Protein AF-A0A822G1I4-F1 (afdb_monomer_lite)

InterPro domains:
  IPR005162 Retrotransposon-derived protein PEG10, N-terminal capsid-like domain [PF03732] (2-55)

pLDDT: mean 82.33, std 12.37, range [54.09, 96.62]

Structure (mmCIF, N/CA/C/O backbone):
data_AF-A0A822G1I4-F1
#
_entry.id   AF-A0A822G1I4-F1
#
loop_
_atom_site.group_PDB
_atom_site.id
_atom_site.type_symbol
_atom_site.label_atom_id
_atom_site.label_alt_id
_atom_site.label_comp_id
_atom_site.label_asym_id
_atom_site.label_entity_id
_atom_site.label_seq_id
_atom_site.pdbx_PDB_ins_code
_atom_site.Cartn_x
_atom_site.Cartn_y
_atom_site.Cartn_z
_atom_site.occupancy
_atom_site.B_iso_or_equiv
_atom_site.auth_seq_id
_atom_site.auth_comp_id
_atom_site.auth_asym_id
_atom_site.auth_atom_id
_atom_site.pdbx_PDB_model_num
ATOM 1 N N . MET A 1 1 ? -0.628 6.271 33.683 1.00 54.72 1 MET A N 1
ATOM 2 C CA . MET A 1 1 ? -0.676 4.821 33.965 1.00 54.72 1 MET A CA 1
ATOM 3 C C . MET A 1 1 ? -1.953 4.310 33.315 1.00 54.72 1 MET A C 1
ATOM 5 O O . MET A 1 1 ? -2.980 4.934 33.535 1.00 54.72 1 MET A O 1
ATOM 9 N N . PHE A 1 2 ? -1.899 3.319 32.421 1.00 62.22 2 PHE A N 1
ATOM 10 C CA . PHE A 1 2 ? -3.116 2.823 31.764 1.00 62.22 2 PHE A CA 1
ATOM 11 C C . PHE A 1 2 ? -3.845 1.890 32.736 1.00 62.22 2 PHE A C 1
ATOM 13 O O . PHE A 1 2 ? -3.256 0.912 33.185 1.00 62.22 2 PHE A O 1
ATOM 20 N N . GLU A 1 3 ? -5.096 2.198 33.072 1.00 76.19 3 GLU A N 1
ATOM 21 C CA . GLU A 1 3 ? -5.866 1.469 34.098 1.00 76.19 3 GLU A CA 1
ATOM 22 C C . GLU A 1 3 ? -6.330 0.077 33.640 1.00 76.19 3 GLU A C 1
ATOM 24 O O . GLU A 1 3 ? -6.723 -0.758 34.448 1.00 76.19 3 GLU A O 1
ATOM 29 N N . SER A 1 4 ? -6.267 -0.200 32.336 1.00 85.25 4 SER A N 1
ATOM 30 C CA . SER A 1 4 ? -6.603 -1.503 31.766 1.00 85.25 4 SER A CA 1
ATOM 31 C C . SER A 1 4 ? -5.833 -1.767 30.474 1.00 85.25 4 SER A C 1
ATOM 33 O O . SER A 1 4 ? -5.499 -0.849 29.718 1.00 85.25 4 SE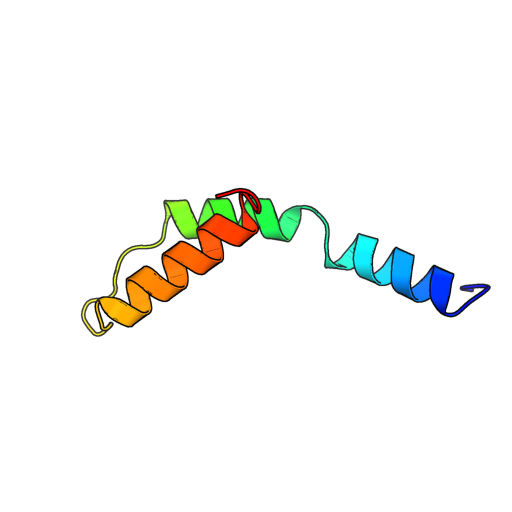R A O 1
ATOM 35 N N . TRP A 1 5 ? -5.601 -3.049 30.181 1.00 79.81 5 TRP A N 1
ATOM 36 C CA . TRP A 1 5 ? -4.996 -3.488 28.920 1.00 79.81 5 TRP A CA 1
ATOM 37 C C . TRP A 1 5 ? -5.819 -3.056 27.698 1.00 79.81 5 TRP A C 1
ATOM 39 O O . TRP A 1 5 ? -5.264 -2.663 26.673 1.00 79.81 5 TRP A O 1
ATOM 49 N N . SER A 1 6 ? -7.148 -3.054 27.819 1.00 85.25 6 SER A N 1
ATOM 50 C CA . SER A 1 6 ? -8.067 -2.536 26.801 1.00 85.25 6 SER A CA 1
ATOM 51 C C . SER A 1 6 ? -7.876 -1.040 26.545 1.00 85.25 6 SER A C 1
ATOM 53 O O . SER A 1 6 ? -7.827 -0.633 25.386 1.00 85.25 6 SER A O 1
ATOM 55 N N . GLY A 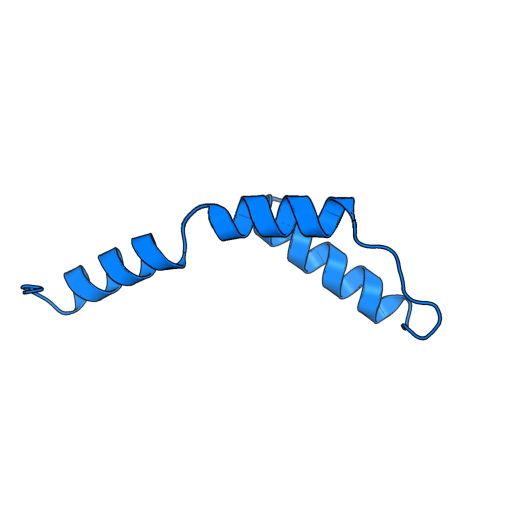1 7 ? -7.705 -0.231 27.598 1.00 83.50 7 GLY A N 1
ATOM 56 C CA . GLY A 1 7 ? -7.441 1.206 27.476 1.00 83.50 7 GLY A CA 1
ATOM 57 C C . GLY A 1 7 ? -6.095 1.493 26.810 1.00 83.50 7 GLY A C 1
ATOM 58 O O . GLY A 1 7 ? -6.026 2.291 25.878 1.00 83.50 7 GLY A O 1
ATOM 59 N N . PHE A 1 8 ? -5.047 0.760 27.203 1.00 85.88 8 PHE A N 1
ATOM 60 C CA . PHE A 1 8 ? -3.750 0.811 26.523 1.00 85.88 8 PHE A CA 1
ATOM 61 C C . PHE A 1 8 ? -3.874 0.454 25.040 1.00 85.88 8 PHE A C 1
ATOM 63 O O . PHE A 1 8 ? -3.394 1.197 24.192 1.00 85.88 8 PHE A O 1
ATOM 70 N N . LYS A 1 9 ? -4.553 -0.649 24.708 1.00 82.75 9 LYS A N 1
ATOM 71 C CA . LYS A 1 9 ? -4.693 -1.118 23.324 1.00 82.75 9 LYS A CA 1
ATOM 72 C C . LYS A 1 9 ? -5.463 -0.124 22.454 1.00 82.75 9 LYS A C 1
ATOM 74 O O . LYS A 1 9 ? -5.052 0.132 21.327 1.00 82.75 9 LYS A O 1
ATOM 79 N N . ALA A 1 10 ? -6.538 0.464 22.976 1.00 78.88 10 ALA A N 1
ATOM 80 C CA . ALA A 1 10 ? -7.303 1.494 22.279 1.00 78.88 10 ALA A CA 1
ATOM 81 C C . ALA A 1 10 ? -6.466 2.757 22.038 1.00 78.88 10 ALA A C 1
ATOM 83 O O . ALA A 1 10 ? -6.470 3.293 20.935 1.00 78.88 10 ALA A O 1
ATOM 84 N N . GLN A 1 11 ? -5.696 3.199 23.033 1.00 74.75 11 GLN A N 1
ATOM 85 C CA . GLN A 1 11 ? -4.863 4.396 22.927 1.00 74.75 11 GLN A CA 1
ATOM 86 C C . GLN A 1 11 ? -3.613 4.163 22.064 1.00 74.75 11 GLN A C 1
ATOM 88 O O . GLN A 1 11 ? -3.209 5.048 21.315 1.00 74.75 11 GLN A O 1
ATOM 93 N N . PHE A 1 12 ? -3.046 2.955 22.091 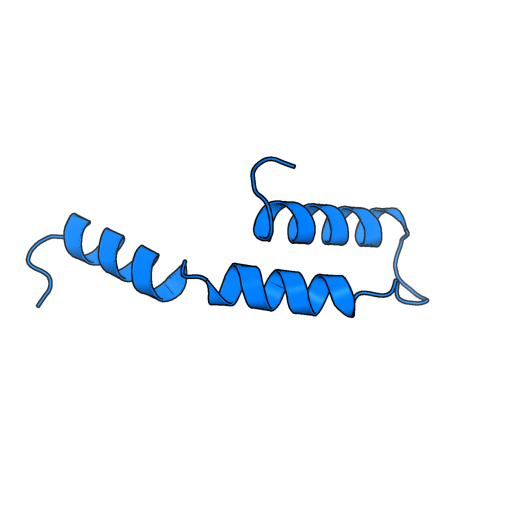1.00 77.38 12 PHE A N 1
ATOM 94 C CA . PHE A 1 12 ? -1.979 2.511 21.195 1.00 77.38 12 PHE A CA 1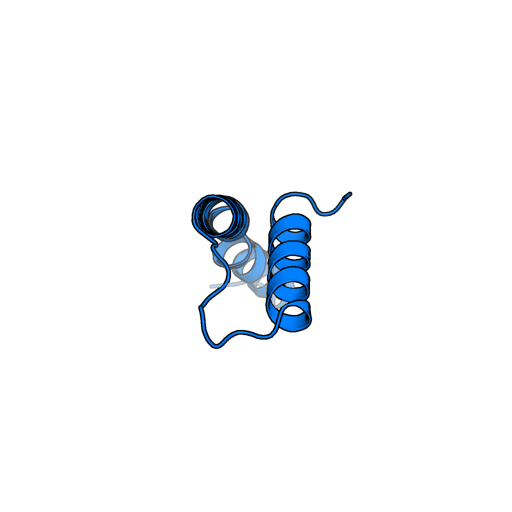
ATOM 95 C C . PHE A 1 12 ? -2.471 2.488 19.747 1.00 77.38 12 PHE A C 1
ATOM 97 O O . PHE A 1 12 ? -1.873 3.121 18.882 1.00 77.38 12 PHE A O 1
ATOM 104 N N . LEU A 1 13 ? -3.611 1.844 19.481 1.00 74.38 13 LEU A N 1
ATOM 105 C CA . LEU A 1 13 ? -4.217 1.859 18.153 1.00 74.38 13 LEU A CA 1
ATOM 106 C C . LEU A 1 13 ? -4.578 3.288 17.739 1.00 74.38 13 LEU A C 1
ATOM 108 O O . LEU A 1 13 ? -4.237 3.697 16.643 1.00 74.38 13 LEU A O 1
ATOM 112 N N . HIS A 1 14 ? -5.156 4.109 18.602 1.00 68.56 14 HIS A N 1
ATOM 113 C CA . HIS A 1 14 ? -5.433 5.503 18.265 1.00 68.56 14 HIS A CA 1
ATOM 114 C C . HIS A 1 14 ? -4.160 6.328 18.008 1.00 68.56 14 HIS A C 1
ATOM 116 O O . HIS A 1 14 ? -4.181 7.244 17.204 1.00 68.56 14 HIS A O 1
ATOM 122 N N . THR A 1 15 ? -3.033 6.037 18.653 1.00 65.12 15 THR A N 1
ATOM 123 C CA . THR A 1 15 ? -1.794 6.816 18.462 1.00 65.12 15 THR A CA 1
ATOM 124 C C . THR A 1 15 ? -1.034 6.367 17.213 1.00 65.12 15 THR A C 1
ATOM 126 O O . THR A 1 15 ? -0.521 7.197 16.468 1.00 65.12 15 THR A O 1
ATOM 129 N N . PHE A 1 16 ? -1.001 5.060 16.947 1.00 64.38 16 PHE A N 1
ATOM 130 C CA . PHE A 1 16 ? -0.217 4.466 15.859 1.00 64.38 16 PHE A CA 1
ATOM 131 C C . PHE A 1 16 ? -1.042 4.089 14.619 1.00 64.38 16 PHE A C 1
ATOM 133 O O . PHE A 1 16 ? -0.465 3.808 13.573 1.00 64.38 16 PHE A O 1
ATOM 140 N N . SER A 1 17 ? -2.374 4.118 14.702 1.00 61.81 17 SER A N 1
ATOM 141 C CA . SER A 1 17 ? -3.291 3.830 13.580 1.00 61.81 17 SER A CA 1
ATOM 142 C C . SER A 1 17 ? -3.967 5.088 13.016 1.00 61.81 17 SER A C 1
ATOM 144 O O . SER A 1 17 ? -4.787 4.975 12.110 1.00 61.81 17 SER A O 1
ATOM 146 N N . SER A 1 18 ? -3.647 6.281 13.531 1.00 55.62 18 SER A N 1
ATOM 147 C CA . SER A 1 18 ? -4.265 7.554 13.117 1.00 55.62 18 SER A CA 1
ATOM 148 C C . SER A 1 18 ? -3.633 8.122 11.827 1.00 55.62 18 SER A C 1
ATOM 150 O O . SER A 1 18 ? -2.742 7.504 11.242 1.00 55.62 18 SER A O 1
ATOM 152 N N . PRO A 1 19 ? -4.127 9.246 11.281 1.00 54.09 19 PRO A N 1
ATOM 153 C CA . PRO A 1 19 ? -4.427 9.501 9.871 1.00 54.09 19 PRO A CA 1
ATOM 154 C C . PRO A 1 19 ? -3.169 9.793 9.033 1.00 54.09 19 PRO A C 1
ATOM 156 O O . PRO A 1 19 ? -3.256 10.025 7.825 1.00 54.09 19 PRO A O 1
ATOM 159 N N . SER A 1 20 ? -1.996 9.760 9.670 1.00 57.06 20 SER A N 1
ATOM 160 C CA . SER A 1 20 ? -0.689 9.777 9.036 1.00 57.06 20 SER A CA 1
ATOM 161 C C . SER A 1 20 ? -0.539 8.585 8.103 1.00 57.06 20 SER A C 1
ATOM 163 O O . SER A 1 20 ? 0.044 8.755 7.046 1.00 57.06 20 SER A O 1
ATOM 165 N N . SER A 1 21 ? -1.137 7.427 8.401 1.00 68.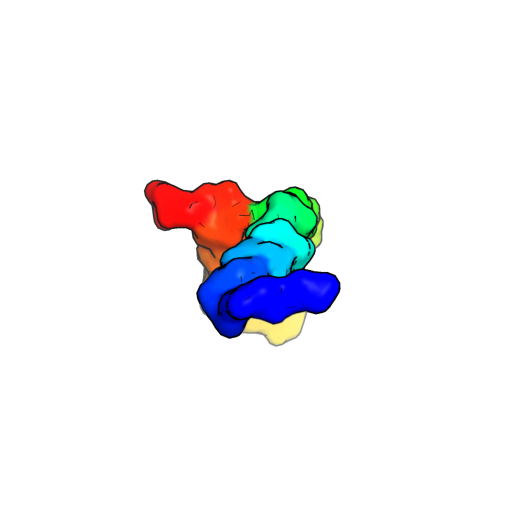06 21 SER A N 1
ATOM 166 C CA . SER A 1 21 ? -1.165 6.283 7.478 1.00 68.06 21 SER A CA 1
ATOM 167 C C . SER A 1 21 ? -1.908 6.602 6.175 1.00 68.06 21 SER A C 1
ATOM 169 O O . SER A 1 21 ? -1.373 6.351 5.100 1.00 68.06 21 SER A O 1
ATOM 171 N N . LYS A 1 22 ? -3.089 7.230 6.251 1.00 75.50 22 LYS A N 1
ATOM 172 C CA . LYS A 1 22 ? -3.902 7.627 5.089 1.00 75.50 22 LYS A CA 1
ATOM 173 C C . LYS A 1 22 ? -3.266 8.769 4.298 1.00 75.50 22 LYS A C 1
ATOM 175 O O . LYS A 1 22 ? -3.196 8.694 3.074 1.00 75.50 22 LYS A O 1
ATOM 180 N N . GLN A 1 23 ? -2.757 9.807 4.965 1.00 80.25 23 GLN A N 1
ATOM 181 C CA . GLN A 1 23 ? -2.021 10.885 4.291 1.00 80.25 23 GLN A CA 1
ATOM 182 C C . GLN A 1 23 ? -0.710 10.386 3.673 1.00 80.25 23 GLN A C 1
ATOM 184 O O . GLN A 1 23 ? -0.404 10.737 2.537 1.00 80.25 23 GLN A O 1
ATOM 189 N N . LEU A 1 24 ? 0.043 9.528 4.365 1.00 82.19 24 LEU A N 1
ATOM 190 C CA . LEU A 1 24 ? 1.263 8.914 3.841 1.00 82.19 24 LEU A CA 1
ATOM 191 C C . LEU A 1 24 ? 0.959 7.981 2.667 1.00 82.19 24 LEU A C 1
ATOM 193 O O . LEU A 1 24 ? 1.674 8.024 1.671 1.00 82.19 24 LEU A O 1
ATOM 197 N N . ALA A 1 25 ? -0.099 7.170 2.754 1.00 85.31 25 ALA A N 1
ATOM 198 C CA . ALA A 1 25 ? -0.544 6.304 1.667 1.00 85.31 25 ALA A CA 1
ATOM 199 C C . ALA A 1 25 ? -0.995 7.125 0.453 1.00 85.31 25 ALA A C 1
ATOM 201 O O . ALA A 1 25 ? -0.597 6.810 -0.661 1.00 85.31 25 ALA A O 1
ATOM 202 N N . SER A 1 26 ? -1.727 8.222 0.667 1.00 87.31 26 SER A N 1
ATOM 203 C CA . SER A 1 26 ? -2.123 9.164 -0.387 1.00 87.31 26 SER A CA 1
ATOM 204 C C . SER A 1 26 ? -0.910 9.834 -1.046 1.00 87.31 26 SER A C 1
ATOM 206 O O . SER A 1 26 ? -0.791 9.855 -2.271 1.00 87.31 26 SER A O 1
ATOM 208 N N . ASN A 1 27 ? 0.050 10.309 -0.247 1.00 87.62 27 ASN A N 1
ATOM 209 C CA . ASN A 1 27 ? 1.289 10.901 -0.751 1.00 87.62 27 ASN A CA 1
ATOM 210 C C . ASN A 1 27 ? 2.132 9.886 -1.530 1.00 87.62 27 ASN A C 1
ATOM 212 O O . ASN A 1 27 ? 2.646 10.221 -2.593 1.00 87.62 27 ASN A O 1
ATOM 216 N N . ARG A 1 28 ? 2.241 8.645 -1.037 1.00 88.38 28 ARG A N 1
ATOM 217 C CA . ARG A 1 28 ? 2.903 7.546 -1.750 1.00 88.38 28 ARG A CA 1
ATOM 218 C C . ARG A 1 28 ? 2.187 7.231 -3.053 1.00 88.38 28 ARG A C 1
ATOM 220 O O . ARG A 1 28 ? 2.847 7.170 -4.075 1.00 88.38 28 ARG A O 1
ATOM 227 N N . LEU A 1 29 ? 0.862 7.098 -3.046 1.00 91.31 29 LEU A N 1
ATOM 228 C CA . LEU A 1 29 ? 0.075 6.806 -4.245 1.00 91.31 29 LEU A CA 1
ATOM 229 C C . LEU A 1 29 ? 0.295 7.866 -5.336 1.00 91.31 29 LEU A C 1
ATOM 231 O O . LEU A 1 29 ? 0.503 7.516 -6.492 1.00 91.31 29 LEU A O 1
ATOM 235 N N . ARG A 1 30 ? 0.336 9.154 -4.964 1.00 90.69 30 ARG A N 1
ATOM 236 C CA . ARG A 1 30 ? 0.613 10.262 -5.897 1.00 90.69 30 ARG A CA 1
ATOM 237 C C . ARG A 1 30 ? 2.003 10.214 -6.530 1.00 90.69 30 ARG A C 1
ATOM 239 O O . ARG A 1 30 ? 2.167 10.725 -7.633 1.00 90.69 30 ARG A O 1
ATOM 246 N N . THR A 1 31 ? 3.001 9.675 -5.834 1.00 91.31 31 THR A N 1
ATOM 247 C CA . THR A 1 31 ? 4.397 9.641 -6.303 1.00 91.31 31 THR A CA 1
ATOM 248 C C . THR A 1 31 ? 4.830 8.267 -6.811 1.00 91.31 31 THR A C 1
ATOM 250 O O . THR A 1 31 ? 5.938 8.124 -7.328 1.00 91.31 31 THR A O 1
ATOM 253 N N . ARG A 1 32 ? 3.975 7.246 -6.688 1.00 92.19 32 ARG A N 1
ATOM 254 C CA . ARG A 1 32 ? 4.318 5.857 -6.985 1.00 92.19 32 ARG A CA 1
ATOM 255 C C . ARG A 1 32 ? 4.322 5.584 -8.487 1.00 92.19 32 ARG A C 1
ATOM 257 O O . ARG A 1 32 ? 3.289 5.332 -9.102 1.00 92.19 32 ARG A O 1
ATOM 264 N N . GLN A 1 33 ? 5.518 5.541 -9.058 1.00 94.06 33 GLN A N 1
ATOM 265 C CA . GLN A 1 33 ? 5.768 5.065 -10.419 1.00 94.06 33 GLN A CA 1
ATOM 266 C C . GLN A 1 33 ? 6.333 3.647 -10.386 1.00 94.06 33 GLN A C 1
ATOM 268 O O . GLN A 1 33 ? 7.033 3.296 -9.433 1.00 94.06 33 GLN A O 1
ATOM 273 N N . GLN A 1 34 ? 6.018 2.833 -11.394 1.00 94.81 34 GLN A N 1
ATOM 274 C CA . GLN A 1 34 ? 6.613 1.505 -11.541 1.00 94.81 34 GLN A CA 1
ATOM 275 C C . GLN A 1 34 ? 8.119 1.651 -11.772 1.00 94.81 34 GLN A C 1
ATOM 277 O O . GLN A 1 34 ? 8.547 2.477 -12.581 1.00 94.81 34 GLN A O 1
ATOM 282 N N . ARG A 1 35 ? 8.927 0.865 -11.057 1.00 94.19 35 ARG A N 1
ATOM 283 C CA . ARG A 1 35 ? 10.383 0.863 -11.261 1.00 94.19 35 ARG A CA 1
ATOM 284 C C . ARG A 1 35 ? 10.748 0.060 -12.511 1.00 94.19 35 ARG A C 1
ATOM 286 O O . ARG A 1 35 ? 10.021 -0.845 -12.905 1.00 94.19 35 ARG A O 1
ATOM 293 N N . HIS A 1 36 ? 11.889 0.370 -13.121 1.00 94.25 36 HIS A N 1
ATOM 294 C CA . HIS A 1 36 ? 12.343 -0.301 -14.348 1.00 94.25 36 HIS A CA 1
ATOM 295 C C . HIS A 1 36 ? 12.591 -1.809 -14.180 1.00 94.25 36 HIS A C 1
ATOM 297 O O . HIS A 1 36 ? 12.491 -2.553 -15.150 1.00 94.25 36 HIS A O 1
ATOM 303 N N . ASP A 1 37 ? 12.902 -2.248 -12.963 1.00 96.38 37 ASP A N 1
ATOM 304 C CA . ASP A 1 37 ? 13.184 -3.631 -12.571 1.00 96.38 37 ASP A CA 1
ATOM 305 C C . ASP A 1 37 ? 12.000 -4.322 -11.875 1.00 96.38 37 ASP A C 1
ATOM 307 O O . ASP A 1 37 ? 12.104 -5.473 -11.458 1.00 96.38 37 ASP A O 1
ATOM 311 N N . GLU A 1 38 ? 10.869 -3.633 -11.729 1.00 94.94 38 GLU A N 1
ATOM 312 C CA . GLU A 1 38 ? 9.726 -4.122 -10.967 1.00 94.94 38 GLU A CA 1
ATOM 313 C C . GLU A 1 38 ? 8.711 -4.825 -11.862 1.00 94.94 38 GLU A C 1
ATOM 315 O O . GLU A 1 38 ? 8.256 -4.286 -12.877 1.00 94.94 38 GLU A O 1
ATOM 320 N N . ALA A 1 39 ? 8.296 -6.021 -11.445 1.00 96.62 39 ALA A N 1
ATOM 321 C CA . ALA A 1 39 ? 7.252 -6.752 -12.138 1.00 96.62 39 ALA A CA 1
ATOM 322 C C . ALA A 1 39 ? 5.920 -5.988 -12.062 1.00 96.62 39 ALA A C 1
ATOM 324 O O . ALA A 1 39 ? 5.505 -5.506 -11.007 1.00 96.62 39 ALA A O 1
ATOM 325 N N . VAL A 1 40 ? 5.199 -5.942 -13.185 1.00 94.06 40 VAL A N 1
ATOM 326 C CA . VAL A 1 40 ? 3.914 -5.229 -13.305 1.00 94.06 40 VAL A CA 1
ATOM 327 C C . VAL A 1 40 ? 2.914 -5.675 -12.227 1.00 94.06 40 VAL A C 1
ATOM 329 O O . VAL A 1 40 ? 2.229 -4.851 -11.626 1.00 94.06 40 VAL A O 1
ATOM 332 N N . ILE A 1 41 ? 2.865 -6.975 -11.927 1.00 96.19 41 ILE A N 1
ATOM 333 C CA . ILE A 1 41 ? 1.970 -7.543 -10.905 1.00 96.19 41 ILE A CA 1
ATOM 334 C C . ILE A 1 41 ? 2.303 -7.008 -9.506 1.00 96.19 41 ILE A C 1
ATOM 336 O O . ILE A 1 41 ? 1.395 -6.693 -8.734 1.00 96.19 41 ILE A O 1
ATOM 340 N N . GLU A 1 42 ? 3.587 -6.882 -9.174 1.00 94.31 42 GLU A N 1
ATOM 341 C CA . GLU A 1 42 ? 4.031 -6.365 -7.877 1.00 94.31 42 GLU A CA 1
ATOM 342 C C . GLU A 1 42 ? 3.661 -4.890 -7.728 1.00 94.31 42 GLU A C 1
ATOM 344 O O . GLU A 1 42 ? 3.120 -4.492 -6.694 1.00 94.31 42 GLU A O 1
ATOM 349 N N . TYR A 1 43 ? 3.852 -4.109 -8.795 1.00 95.50 43 TYR A N 1
ATOM 350 C CA . TYR A 1 43 ? 3.443 -2.710 -8.849 1.00 95.50 43 TYR A CA 1
ATOM 351 C C . TYR A 1 43 ? 1.940 -2.539 -8.594 1.00 95.50 43 TYR A C 1
ATOM 353 O O . TYR A 1 43 ? 1.546 -1.809 -7.683 1.00 95.50 43 TYR A O 1
ATOM 361 N N . TYR A 1 44 ? 1.084 -3.250 -9.335 1.00 95.19 44 TYR A N 1
ATOM 362 C CA . TYR A 1 44 ? -0.367 -3.149 -9.147 1.00 95.19 44 TYR A CA 1
ATOM 363 C C . TYR A 1 44 ? -0.820 -3.641 -7.771 1.00 95.19 44 TYR A C 1
ATOM 365 O O . TYR A 1 44 ? -1.706 -3.039 -7.164 1.00 95.19 44 TYR A O 1
ATOM 373 N N . THR A 1 45 ? -0.191 -4.694 -7.246 1.00 94.94 45 THR A N 1
ATOM 374 C CA . THR A 1 45 ? -0.488 -5.197 -5.898 1.00 94.94 45 THR A CA 1
ATOM 375 C C . THR A 1 45 ? -0.211 -4.131 -4.835 1.00 94.94 45 THR A C 1
ATOM 377 O O . THR A 1 45 ? -0.995 -3.972 -3.897 1.00 94.94 45 THR A O 1
ATOM 380 N N . ASP A 1 46 ? 0.884 -3.384 -4.977 1.00 92.44 46 ASP A N 1
ATOM 381 C CA . ASP A 1 46 ? 1.250 -2.289 -4.077 1.00 92.44 46 ASP A CA 1
ATOM 382 C C . ASP A 1 46 ? 0.280 -1.100 -4.204 1.00 92.44 46 ASP A C 1
ATOM 384 O O . ASP A 1 46 ? -0.240 -0.611 -3.199 1.00 92.44 46 ASP A O 1
ATOM 388 N N . ILE A 1 47 ? -0.075 -0.709 -5.435 1.00 93.94 47 ILE A N 1
ATOM 389 C CA . ILE A 1 47 ? -1.085 0.330 -5.704 1.00 93.94 47 ILE A CA 1
ATOM 390 C C . ILE A 1 47 ? -2.430 -0.023 -5.057 1.00 93.94 47 ILE A C 1
ATOM 392 O O . ILE A 1 47 ? -3.003 0.804 -4.349 1.00 93.94 47 ILE A O 1
ATOM 396 N N . MET A 1 48 ? -2.915 -1.257 -5.216 1.00 91.94 48 MET A N 1
ATOM 397 C CA . MET A 1 48 ? -4.177 -1.695 -4.608 1.00 91.94 48 MET A CA 1
ATOM 398 C C . MET A 1 48 ? -4.142 -1.636 -3.077 1.00 91.94 48 MET A C 1
ATOM 400 O O . MET A 1 48 ? -5.134 -1.260 -2.451 1.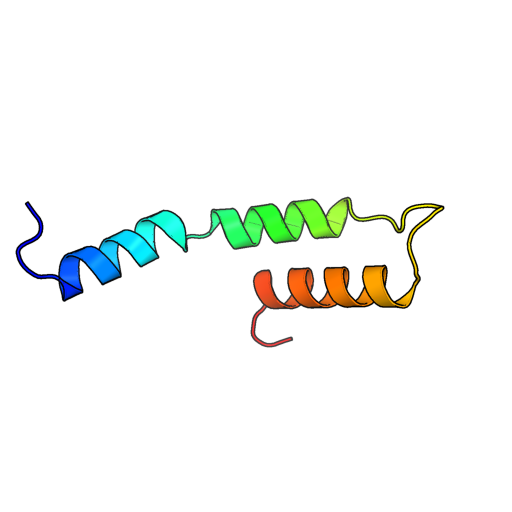00 91.94 48 MET A O 1
ATOM 404 N N . LYS A 1 49 ? -3.008 -1.983 -2.453 1.00 89.50 49 LYS A N 1
ATOM 405 C CA . LYS A 1 49 ? -2.836 -1.854 -0.997 1.00 89.50 49 LYS A CA 1
ATOM 406 C C . LYS A 1 49 ? -2.884 -0.391 -0.562 1.00 89.50 49 LYS A C 1
ATOM 408 O O . LYS A 1 49 ? -3.564 -0.082 0.413 1.00 89.50 49 LYS A O 1
ATOM 413 N N . LEU A 1 50 ? -2.210 0.504 -1.284 1.00 89.56 50 LEU A N 1
ATOM 414 C CA . LEU A 1 50 ? -2.241 1.942 -1.005 1.00 89.56 50 LEU A CA 1
ATOM 415 C C . LEU A 1 50 ? -3.656 2.516 -1.164 1.00 89.56 50 LEU A C 1
ATOM 417 O O . LEU A 1 50 ? -4.092 3.261 -0.290 1.00 89.56 50 LEU A O 1
ATOM 421 N N . CYS A 1 51 ? -4.402 2.118 -2.200 1.00 89.75 51 CYS A N 1
ATOM 422 C CA . CYS A 1 51 ? -5.797 2.525 -2.386 1.00 89.75 51 CYS A CA 1
ATOM 423 C C . CYS A 1 51 ? -6.680 2.103 -1.206 1.00 89.75 51 CYS A C 1
ATOM 425 O O . CYS A 1 51 ? -7.359 2.954 -0.645 1.00 89.75 51 CYS A O 1
ATOM 427 N N . LYS A 1 52 ? -6.590 0.846 -0.747 1.00 87.94 52 LYS A N 1
ATOM 428 C CA . LYS A 1 52 ? -7.352 0.354 0.421 1.00 87.94 52 LYS A CA 1
ATOM 429 C C . LYS A 1 52 ? -7.018 1.079 1.726 1.00 87.94 52 LYS A C 1
ATOM 431 O O . LYS A 1 52 ? -7.868 1.207 2.601 1.00 87.94 52 LYS A O 1
ATOM 436 N N . LEU A 1 53 ? -5.775 1.540 1.879 1.00 84.44 53 LEU A N 1
ATOM 437 C CA . LEU A 1 53 ? -5.356 2.337 3.038 1.00 84.44 53 LEU A CA 1
ATOM 438 C C . LEU A 1 53 ? -5.892 3.776 2.982 1.00 84.44 53 LEU A C 1
ATOM 440 O O . LEU A 1 53 ? -6.073 4.404 4.025 1.00 84.44 53 LEU A O 1
ATOM 444 N N . VAL A 1 54 ? -6.135 4.308 1.781 1.00 84.81 54 VAL A N 1
ATOM 445 C CA . VAL A 1 54 ? -6.719 5.641 1.586 1.00 84.81 54 VAL A CA 1
ATOM 446 C C . VAL A 1 54 ? -8.243 5.594 1.674 1.00 84.81 54 VAL A C 1
ATOM 448 O O . VAL A 1 54 ? -8.840 6.429 2.357 1.00 84.81 54 VAL A O 1
ATOM 451 N N . ASP A 1 55 ? -8.869 4.620 1.029 1.00 82.69 55 ASP A N 1
ATOM 452 C CA . ASP A 1 55 ? -10.306 4.380 1.055 1.00 82.69 55 ASP A CA 1
ATOM 453 C C . ASP A 1 55 ? -10.586 2.879 1.257 1.00 82.69 55 ASP A C 1
ATOM 455 O O . ASP A 1 55 ? -10.456 2.089 0.320 1.00 82.69 55 ASP A O 1
ATOM 459 N N . PRO A 1 56 ? -10.961 2.463 2.479 1.00 75.12 56 PRO A N 1
ATOM 460 C CA . PRO A 1 56 ? -11.273 1.068 2.779 1.00 75.12 56 PRO A CA 1
ATOM 461 C C . PRO A 1 56 ? -12.512 0.516 2.058 1.00 75.12 56 PRO A C 1
ATOM 463 O O . PRO A 1 56 ? -12.731 -0.693 2.113 1.00 75.12 56 PRO A O 1
ATOM 466 N N . HIS A 1 57 ? -13.333 1.370 1.435 1.00 72.69 57 HIS A N 1
ATOM 467 C CA . HIS A 1 57 ? -14.559 0.977 0.731 1.00 72.69 57 HIS A CA 1
ATOM 468 C C . HIS A 1 57 ? -14.382 0.815 -0.787 1.00 72.69 57 HIS A C 1
ATOM 470 O O . HIS A 1 57 ? -15.365 0.553 -1.481 1.00 72.69 57 HIS A O 1
ATOM 476 N N . MET A 1 58 ? -13.152 0.973 -1.285 1.00 57.28 58 MET A N 1
ATOM 477 C CA . MET A 1 58 ? -12.787 0.789 -2.692 1.00 57.28 58 MET A CA 1
ATOM 478 C C . MET A 1 58 ? -12.652 -0.684 -3.094 1.00 57.28 58 MET A C 1
ATOM 480 O O . MET A 1 58 ? -12.132 -1.491 -2.283 1.00 57.28 58 MET A O 1
#

Secondary structure (DSSP, 8-state):
--SSHHHHHHHHHHHHSSTHHHHHHHHHHHH-PPPTTS-HHHHHHHHHHHHHHH-TT-

Foldseek 3Di:
DQPDPVSVVVVVCCVVVDCCQLVVLVVCLVVQDADPPHDPVVSVVSNVVSVCSNPVVD

Sequence (58 aa):
MFESWSGFKAQFLHTFSSPSSKQLASNRLRTRQQRHDEAVIEYYTDIMKLCKLVDPHM

Organism: NCBI:txid392032

Radius of gyration: 16.01 Å; chains: 1; bounding box: 28×18×48 Å